Protein AF-A0A8S3DC86-F1 (afdb_monomer_lite)

Secondary structure (DSSP, 8-state):
---HHHHHHHHHHHHHHHHHHHHHHHHHHHHHHH----------TTS-TTS--TTSPP--HHHHTT-EETTTEEEEEETTEEEE-TT-

Radius of gyration: 29.21 Å; chains: 1; bounding box: 63×63×47 Å

Structure (mmCIF, N/CA/C/O backbone):
data_AF-A0A8S3DC86-F1
#
_entry.id   AF-A0A8S3DC86-F1
#
loop_
_atom_site.group_PDB
_atom_site.id
_atom_site.type_symbol
_atom_site.label_atom_id
_atom_site.label_alt_id
_atom_site.label_comp_id
_atom_site.label_asym_id
_atom_site.label_entity_id
_atom_site.label_seq_id
_atom_site.pdbx_PDB_ins_code
_atom_site.Cartn_x
_atom_site.Cartn_y
_atom_site.Cartn_z
_atom_site.occupancy
_atom_site.B_iso_or_equiv
_atom_site.auth_seq_id
_atom_site.auth_comp_id
_atom_site.auth_asym_id
_atom_site.auth_atom_id
_atom_site.pdbx_PDB_model_num
ATOM 1 N N . MET A 1 1 ? -42.898 45.410 32.895 1.00 50.66 1 MET A N 1
ATOM 2 C CA . MET A 1 1 ? -41.724 46.143 32.365 1.00 50.66 1 MET A CA 1
ATOM 3 C C . MET A 1 1 ? -40.528 45.188 32.304 1.00 50.66 1 MET A C 1
ATOM 5 O O . MET A 1 1 ? -39.904 44.936 33.325 1.00 50.66 1 MET A O 1
ATOM 9 N N . ARG A 1 2 ? -40.251 44.551 31.155 1.00 52.94 2 ARG A N 1
ATOM 10 C CA . ARG A 1 2 ? -39.079 43.661 31.015 1.00 52.94 2 ARG A CA 1
ATOM 11 C C . ARG A 1 2 ? -37.839 44.518 30.744 1.00 52.94 2 ARG A C 1
ATOM 13 O O . ARG A 1 2 ? -37.778 45.222 29.741 1.00 52.94 2 ARG A O 1
ATOM 20 N N . SER A 1 3 ? -36.900 44.497 31.688 1.00 58.50 3 SER A N 1
ATOM 21 C CA . SER A 1 3 ? -35.702 45.340 31.714 1.00 58.50 3 SER A CA 1
ATOM 22 C C . SER A 1 3 ? -34.815 45.116 30.482 1.00 58.50 3 SER A C 1
ATOM 24 O O . SER A 1 3 ? -34.260 44.029 30.289 1.00 58.50 3 SER A O 1
ATOM 26 N N . ARG A 1 4 ? -34.643 46.180 29.681 1.00 61.41 4 ARG A N 1
ATOM 27 C CA . ARG A 1 4 ? -33.752 46.269 28.505 1.00 61.41 4 ARG A CA 1
ATOM 28 C C . ARG A 1 4 ? -32.305 45.839 28.801 1.00 61.41 4 ARG A C 1
ATOM 30 O O . ARG A 1 4 ? -31.595 45.412 27.896 1.00 61.41 4 ARG A O 1
ATOM 37 N N . PHE A 1 5 ? -31.893 45.881 30.067 1.00 60.66 5 PHE A N 1
ATOM 38 C CA . PHE A 1 5 ? -30.561 45.494 30.525 1.00 60.66 5 PHE A CA 1
ATOM 39 C C . PHE A 1 5 ? -30.262 43.999 30.310 1.00 60.66 5 PHE A C 1
ATOM 41 O O . PHE A 1 5 ? -29.184 43.625 29.852 1.00 60.66 5 PHE A O 1
ATOM 48 N N . THR A 1 6 ? -31.251 43.132 30.546 1.00 60.22 6 THR A N 1
ATOM 49 C CA . THR A 1 6 ? -31.092 41.672 30.395 1.00 60.22 6 THR A CA 1
ATOM 50 C C . THR A 1 6 ? -30.983 41.225 28.934 1.00 60.22 6 THR A C 1
ATOM 52 O O . THR A 1 6 ? -30.321 40.233 28.628 1.00 60.22 6 THR A O 1
ATOM 55 N N . PHE A 1 7 ? -31.591 41.980 28.016 1.00 64.06 7 PHE A N 1
ATOM 56 C CA . PHE A 1 7 ? -31.550 41.711 26.581 1.00 64.06 7 PHE A CA 1
ATOM 57 C C . PHE A 1 7 ? -30.180 42.052 25.981 1.00 64.06 7 P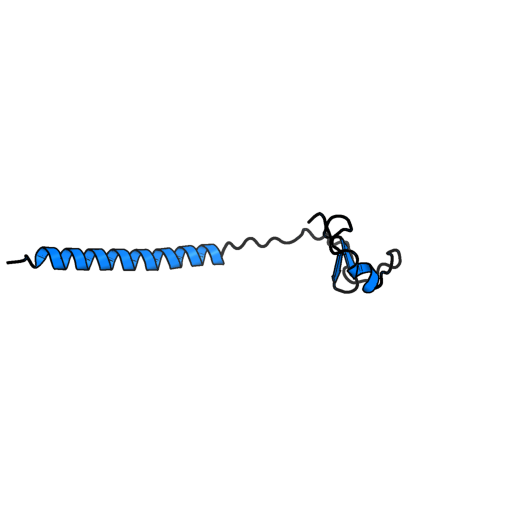HE A C 1
ATOM 59 O O . PHE A 1 7 ? -29.579 41.228 25.292 1.00 64.06 7 PHE A O 1
ATOM 66 N N . LEU A 1 8 ? -29.646 43.229 26.318 1.00 67.56 8 LEU A N 1
ATOM 67 C CA . LEU A 1 8 ? -28.348 43.696 25.825 1.00 67.56 8 LEU A CA 1
ATOM 68 C C . LEU A 1 8 ? -27.181 42.847 26.353 1.00 67.56 8 LEU A C 1
ATOM 70 O O . LEU A 1 8 ? -26.239 42.566 25.613 1.00 67.56 8 LEU A O 1
ATOM 74 N N . PHE A 1 9 ? -27.261 42.369 27.599 1.00 69.50 9 PHE A N 1
ATOM 75 C CA . PHE A 1 9 ? -26.259 41.462 28.169 1.00 69.50 9 PHE A CA 1
ATOM 76 C C . PHE A 1 9 ? -26.224 40.108 27.441 1.00 69.50 9 PHE A C 1
ATOM 78 O O . PHE A 1 9 ? -25.160 39.629 27.050 1.00 69.50 9 PHE A O 1
ATOM 85 N N . ARG A 1 10 ? -27.399 39.527 27.162 1.00 68.31 10 ARG A N 1
ATOM 86 C CA . ARG A 1 10 ? -27.515 38.285 26.380 1.00 68.31 10 ARG A CA 1
ATOM 87 C C . ARG A 1 10 ? -27.010 38.442 24.945 1.00 68.31 10 ARG A C 1
ATOM 89 O O . ARG A 1 10 ? -26.454 37.495 24.395 1.00 68.31 10 ARG A O 1
ATOM 96 N N . GLN A 1 11 ? -27.183 39.618 24.345 1.00 70.19 11 GLN A N 1
ATOM 97 C CA . GLN A 1 11 ? -26.702 39.907 22.995 1.00 70.19 11 GLN A CA 1
ATOM 98 C C . GLN A 1 11 ? -25.169 40.005 22.937 1.00 70.19 11 GLN A C 1
ATOM 100 O O . GLN A 1 11 ? -24.560 39.409 22.051 1.00 70.19 11 GLN A O 1
ATOM 105 N N . LYS A 1 12 ? -24.536 40.676 23.910 1.00 70.88 12 LYS A N 1
ATOM 106 C CA . LYS A 1 12 ? -23.067 40.759 24.002 1.00 70.88 12 LYS A CA 1
ATOM 107 C C . LYS A 1 12 ? -22.413 39.399 24.278 1.00 70.88 12 LYS A C 1
ATOM 109 O O . LYS A 1 12 ? -21.404 39.083 23.656 1.00 70.88 12 LYS A O 1
ATOM 114 N N . LEU A 1 13 ? -23.024 38.572 25.131 1.00 74.44 13 LEU A N 1
ATOM 115 C CA . LEU A 1 13 ? -22.520 37.230 25.449 1.00 74.44 13 LEU A CA 1
ATOM 116 C C . LEU A 1 13 ? -22.568 36.286 24.234 1.00 74.44 13 LEU A C 1
ATOM 118 O O . LEU A 1 13 ? -21.599 35.586 23.956 1.00 74.44 13 LEU A O 1
ATOM 122 N N . LYS A 1 14 ? -23.665 36.303 23.460 1.00 71.56 14 LYS A N 1
ATOM 123 C CA . LYS A 1 14 ? -23.770 35.513 22.220 1.00 71.56 14 LYS A CA 1
ATOM 124 C C . LYS A 1 14 ? -22.728 35.929 21.179 1.00 71.56 14 LYS A C 1
ATOM 126 O O . LYS A 1 14 ? -22.153 35.063 20.529 1.00 71.56 14 LYS A O 1
ATOM 131 N N . LEU A 1 15 ? -22.461 37.230 21.047 1.00 71.31 15 LEU A N 1
ATOM 132 C CA . LEU A 1 15 ? -21.467 37.742 20.102 1.00 71.31 15 LEU A CA 1
ATOM 133 C C . LEU A 1 15 ? -20.041 37.303 20.481 1.00 71.31 15 LEU A C 1
ATOM 135 O O . LEU A 1 15 ? -19.297 36.868 19.608 1.00 71.31 15 LEU A O 1
ATOM 139 N N . GLN A 1 16 ? -19.693 37.319 21.776 1.00 63.47 16 GLN A N 1
ATOM 140 C CA . GLN A 1 16 ? -18.387 36.846 22.262 1.00 63.47 16 GLN A CA 1
ATOM 141 C C . GLN A 1 16 ? -18.154 35.343 22.036 1.00 63.47 16 GLN A C 1
ATOM 143 O O . GLN A 1 16 ? -17.038 34.938 21.693 1.00 63.47 16 GLN A O 1
ATOM 148 N N . ILE A 1 17 ? -19.193 34.515 22.193 1.00 70.94 17 ILE A N 1
ATOM 149 C CA . ILE A 1 17 ? -19.111 33.059 21.972 1.00 70.94 17 ILE A CA 1
ATOM 150 C C . ILE A 1 17 ? -18.877 32.737 20.486 1.00 70.94 17 ILE A C 1
ATOM 152 O O . ILE A 1 17 ? -18.084 31.855 20.148 1.00 70.94 17 ILE A O 1
ATOM 156 N N . ILE A 1 18 ? -19.516 33.481 19.578 1.00 69.69 18 ILE A N 1
ATOM 157 C CA . ILE A 1 18 ? -19.336 33.293 18.131 1.00 69.69 18 ILE A CA 1
ATOM 158 C C . ILE A 1 18 ? -17.908 33.673 17.710 1.00 69.69 18 ILE A C 1
ATOM 160 O O . ILE A 1 18 ? -17.263 32.928 16.974 1.00 69.69 18 ILE A O 1
ATOM 164 N N . THR A 1 19 ? -17.373 34.789 18.215 1.00 65.50 19 THR A N 1
ATOM 165 C CA . THR A 1 19 ? -16.029 35.261 17.836 1.00 65.50 19 THR A CA 1
ATOM 166 C C . THR A 1 19 ? -14.901 34.355 18.334 1.00 65.50 19 THR A C 1
ATOM 168 O O . THR A 1 19 ? -13.900 34.186 17.636 1.00 65.50 19 THR A O 1
ATOM 171 N N . THR A 1 20 ? -15.059 33.736 19.508 1.00 67.75 20 THR A N 1
ATOM 172 C CA . THR A 1 20 ? -14.068 32.793 20.066 1.00 67.75 20 THR A CA 1
ATOM 173 C C . THR A 1 20 ? -14.080 31.448 19.340 1.00 67.75 20 THR A C 1
ATOM 175 O O . THR A 1 20 ? -13.023 30.871 19.093 1.00 67.75 20 THR A O 1
ATOM 178 N N . SER A 1 21 ? -15.254 30.987 18.903 1.00 67.81 21 SER A N 1
ATOM 179 C CA . SER A 1 21 ? -15.377 29.754 18.114 1.00 67.81 21 SER A CA 1
ATOM 180 C C . SER A 1 21 ? -14.709 29.880 16.739 1.00 67.81 21 SER A C 1
ATOM 182 O O . SER A 1 21 ? -14.032 28.958 16.284 1.00 67.81 21 SER A O 1
ATOM 184 N N . LEU A 1 22 ? -14.844 31.045 16.093 1.00 72.25 22 LEU A N 1
ATOM 185 C CA . LEU A 1 22 ? -14.265 31.291 14.770 1.00 72.25 22 LEU A CA 1
ATOM 186 C C . LEU A 1 22 ? -12.728 31.341 14.808 1.00 72.25 22 LEU A C 1
ATOM 188 O O . LEU A 1 22 ? -12.058 30.780 13.945 1.00 72.25 22 LEU A O 1
ATOM 192 N N . THR A 1 23 ? -12.165 31.989 15.829 1.00 74.56 23 THR A N 1
ATOM 193 C CA . THR A 1 23 ? -10.709 32.114 15.999 1.00 74.56 23 THR A CA 1
ATOM 194 C C . THR A 1 23 ? -10.058 30.790 16.398 1.00 74.56 23 THR A C 1
ATOM 196 O O . THR A 1 23 ? -9.013 30.445 15.847 1.00 74.56 23 THR A O 1
ATOM 199 N N . GLY A 1 24 ? -10.695 29.999 17.270 1.00 78.81 24 GLY A N 1
ATOM 200 C CA . GLY A 1 24 ? -10.205 28.667 17.641 1.00 78.81 24 GLY A CA 1
ATOM 201 C C . GLY A 1 24 ? -10.090 27.710 16.448 1.00 78.81 24 GLY A C 1
ATOM 202 O O . GLY A 1 24 ? -9.068 27.040 16.291 1.00 78.81 24 GLY A O 1
ATOM 203 N N . GLY A 1 25 ? -11.094 27.698 15.563 1.00 80.62 25 GLY A N 1
ATOM 204 C CA . GLY A 1 25 ? -11.086 26.855 14.362 1.00 80.62 25 GLY A CA 1
ATOM 205 C C . GLY A 1 25 ? -9.960 27.200 13.383 1.00 80.62 25 GLY A C 1
ATOM 206 O O . GLY A 1 25 ? -9.302 26.301 12.860 1.00 80.62 25 GLY A O 1
ATOM 207 N N . LEU A 1 26 ? -9.682 28.492 13.180 1.00 86.50 26 LEU A N 1
ATOM 208 C CA . LEU A 1 26 ? -8.607 28.943 12.289 1.00 86.50 26 LEU A CA 1
ATOM 209 C C . LEU 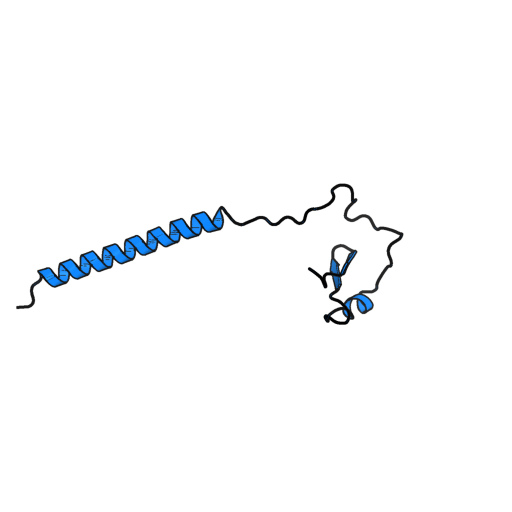A 1 26 ? -7.217 28.550 12.809 1.00 86.50 26 LEU A C 1
ATOM 211 O O . LEU A 1 26 ? -6.387 28.073 12.037 1.00 86.50 26 LEU A O 1
ATOM 215 N N . VAL A 1 27 ? -6.970 28.699 14.114 1.00 89.06 27 VAL A N 1
ATOM 216 C CA . VAL A 1 27 ? -5.681 28.332 14.724 1.00 89.06 27 VAL A CA 1
ATOM 217 C C . VAL A 1 27 ? -5.465 26.818 14.679 1.00 89.06 27 VAL A C 1
ATOM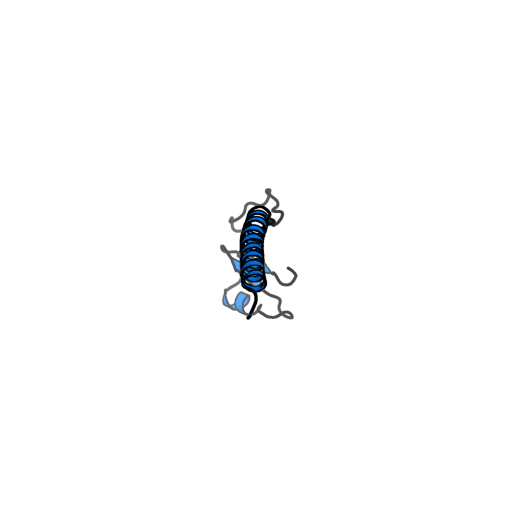 219 O O . VAL A 1 27 ? -4.398 26.365 14.263 1.00 89.06 27 VAL A O 1
ATOM 222 N N . ALA A 1 28 ? -6.480 26.028 15.040 1.00 83.62 28 ALA A N 1
ATOM 223 C CA . ALA A 1 28 ? -6.399 24.570 14.986 1.00 83.62 28 ALA A CA 1
ATOM 224 C C . ALA A 1 28 ? -6.176 24.058 13.552 1.00 83.62 28 ALA A C 1
ATOM 226 O O . ALA A 1 28 ? -5.309 23.212 13.328 1.00 83.62 28 ALA A O 1
ATOM 227 N N . GLY A 1 29 ? -6.897 24.615 12.571 1.00 86.19 29 GLY A N 1
ATOM 228 C CA . GLY A 1 29 ? -6.722 24.282 11.157 1.00 86.19 29 GLY A CA 1
ATOM 229 C C . GLY A 1 29 ? -5.324 24.621 10.631 1.00 86.19 29 GLY A C 1
ATOM 230 O O . GLY A 1 29 ? -4.720 23.814 9.923 1.00 86.19 29 GLY A O 1
ATOM 231 N N . TYR A 1 30 ? -4.770 25.772 11.024 1.00 90.06 30 TYR A N 1
ATOM 232 C CA . TYR A 1 30 ? -3.414 26.176 10.644 1.00 90.06 30 TYR A CA 1
ATOM 233 C C . TYR A 1 30 ? -2.340 25.238 11.216 1.00 90.06 30 TYR A C 1
ATOM 235 O O . TYR A 1 30 ? -1.451 24.800 10.484 1.00 90.06 30 TYR A O 1
ATOM 243 N N . ILE A 1 31 ? -2.445 24.872 12.499 1.00 87.81 31 ILE A N 1
ATOM 244 C CA . ILE A 1 31 ? -1.536 23.910 13.140 1.00 87.81 31 ILE A CA 1
ATOM 245 C C . ILE A 1 31 ? -1.643 22.550 12.436 1.00 87.81 31 ILE A C 1
ATOM 247 O O . ILE A 1 31 ? -0.635 22.010 11.984 1.00 87.81 31 ILE A O 1
ATOM 251 N N . PHE A 1 32 ? -2.853 22.023 12.250 1.00 85.00 32 PHE A N 1
ATOM 252 C CA . PHE A 1 32 ? -3.050 20.728 11.596 1.00 85.00 32 PHE A CA 1
ATOM 253 C C . PHE A 1 32 ? -2.492 20.692 10.164 1.00 85.00 32 PHE A C 1
ATOM 255 O O . PHE A 1 32 ? -1.877 19.707 9.760 1.00 85.00 32 PHE A O 1
ATOM 262 N N . SER A 1 33 ? -2.647 21.778 9.400 1.00 82.62 33 SER A N 1
ATOM 263 C CA . SER A 1 33 ? -2.088 21.871 8.047 1.00 82.62 33 SER A CA 1
ATOM 264 C C . SER A 1 33 ? -0.560 21.898 8.031 1.00 82.62 33 SER A C 1
ATOM 266 O O . SER A 1 33 ? 0.036 21.408 7.073 1.00 82.62 33 SER A O 1
ATOM 268 N N . LYS A 1 34 ? 0.077 22.487 9.048 1.00 84.38 34 LYS A N 1
ATOM 269 C CA . LYS A 1 34 ? 1.534 22.644 9.106 1.00 84.38 34 LYS A CA 1
ATOM 270 C C . LYS A 1 34 ? 2.247 21.390 9.615 1.00 84.38 34 LYS A C 1
ATOM 272 O O . LYS A 1 34 ? 3.356 21.112 9.178 1.00 84.38 34 LYS A O 1
ATOM 277 N N . TYR A 1 35 ? 1.615 20.639 10.514 1.00 81.06 35 TYR A N 1
ATOM 278 C CA . TYR A 1 35 ? 2.226 19.493 11.195 1.00 81.06 35 TYR A CA 1
ATOM 279 C C . TYR A 1 35 ? 1.744 18.137 10.670 1.00 81.06 35 TYR A C 1
ATOM 281 O O . TYR A 1 35 ? 1.758 17.159 11.412 1.00 81.06 35 TYR A O 1
ATOM 289 N N . LYS A 1 36 ? 1.327 18.046 9.399 1.00 74.06 36 LYS A N 1
ATOM 290 C CA . LYS A 1 36 ? 1.047 16.742 8.783 1.00 74.06 36 LYS A CA 1
ATOM 291 C C . LYS A 1 36 ? 2.329 15.896 8.816 1.00 74.06 36 LYS A C 1
ATOM 293 O O . LYS A 1 36 ? 3.303 16.297 8.177 1.00 74.06 36 LYS A O 1
ATOM 298 N N . PRO A 1 37 ? 2.365 14.762 9.539 1.00 72.12 37 PRO A N 1
ATOM 299 C CA . PRO A 1 37 ? 3.543 13.913 9.551 1.00 72.12 37 PRO A CA 1
ATOM 300 C C . PRO A 1 37 ? 3.711 13.315 8.156 1.00 72.12 37 PRO A C 1
ATOM 302 O O . PRO A 1 37 ? 2.842 12.589 7.670 1.00 72.12 37 PRO A O 1
ATOM 305 N N . ILE A 1 38 ? 4.814 13.651 7.494 1.00 69.62 38 ILE A N 1
ATOM 306 C CA . ILE A 1 38 ? 5.189 12.996 6.248 1.00 69.62 38 ILE A CA 1
ATOM 307 C C . ILE A 1 38 ? 5.859 11.683 6.647 1.00 69.62 38 ILE A C 1
ATOM 309 O O . ILE A 1 38 ? 7.026 11.660 7.025 1.00 69.62 38 ILE A O 1
ATOM 313 N N . VAL A 1 39 ? 5.092 10.595 6.624 1.00 74.75 39 VAL A N 1
ATOM 314 C CA . VAL A 1 39 ? 5.635 9.244 6.772 1.00 74.75 39 VAL A CA 1
ATOM 315 C C . VAL A 1 39 ? 6.222 8.822 5.429 1.00 74.75 39 VAL A C 1
ATOM 317 O O . VAL A 1 39 ? 5.519 8.372 4.528 1.00 74.75 39 VAL A O 1
ATOM 320 N N . HIS A 1 40 ? 7.522 9.042 5.255 1.00 63.66 40 HIS A N 1
ATOM 321 C CA . HIS A 1 40 ? 8.264 8.391 4.184 1.00 63.66 40 HIS A CA 1
ATOM 322 C C . HIS A 1 40 ? 8.583 6.963 4.629 1.00 63.66 40 HIS A C 1
ATOM 324 O O . HIS A 1 40 ? 9.039 6.758 5.752 1.00 63.66 40 HIS A O 1
ATOM 330 N 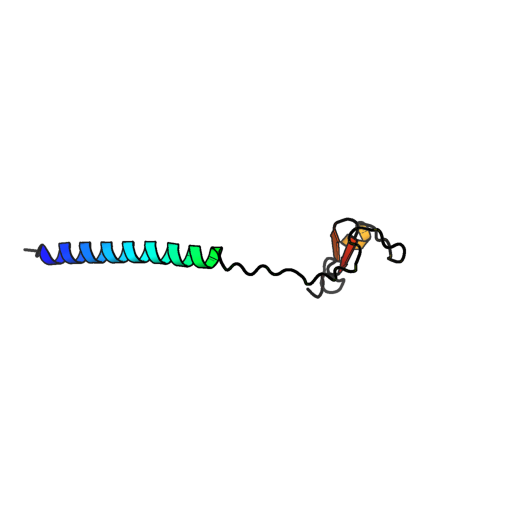N . ALA A 1 41 ? 8.339 5.976 3.768 1.00 72.88 41 ALA A N 1
ATOM 331 C CA . ALA A 1 41 ? 8.955 4.671 3.956 1.00 72.88 41 ALA A CA 1
ATOM 332 C C . ALA A 1 41 ? 10.477 4.847 3.822 1.00 72.88 41 ALA A C 1
ATOM 334 O O . ALA A 1 41 ? 10.931 5.488 2.871 1.00 72.88 41 ALA A O 1
ATOM 335 N N . GLU A 1 42 ? 11.245 4.324 4.780 1.00 68.50 42 GLU A N 1
ATOM 336 C CA . GLU A 1 42 ? 12.708 4.261 4.710 1.00 68.50 42 GLU A CA 1
ATOM 337 C C . GLU A 1 42 ? 13.080 3.443 3.463 1.00 68.50 42 GLU A C 1
ATOM 339 O O . GLU A 1 42 ? 12.881 2.229 3.420 1.00 68.50 42 GLU A O 1
ATOM 344 N N . ALA A 1 43 ? 13.530 4.116 2.405 1.00 65.12 43 ALA A N 1
ATOM 345 C CA . ALA A 1 43 ? 13.955 3.466 1.175 1.00 65.12 43 ALA A CA 1
ATOM 346 C C . ALA A 1 43 ? 15.479 3.335 1.192 1.00 65.12 43 ALA A C 1
ATOM 348 O O . ALA A 1 43 ? 16.186 4.341 1.254 1.00 65.12 43 ALA A O 1
ATOM 349 N N . ASP A 1 44 ? 15.984 2.104 1.109 1.00 74.81 44 ASP A N 1
ATOM 350 C CA . ASP A 1 44 ? 17.402 1.854 0.864 1.00 74.81 44 ASP A CA 1
ATOM 351 C C . ASP A 1 44 ? 17.772 2.388 -0.531 1.00 74.81 44 ASP A C 1
ATOM 353 O O . ASP A 1 44 ? 17.337 1.874 -1.564 1.00 74.81 44 ASP A O 1
ATOM 357 N N . ILE A 1 45 ? 18.562 3.463 -0.550 1.00 66.69 45 ILE A N 1
ATOM 358 C CA . ILE A 1 45 ? 18.957 4.208 -1.754 1.00 66.69 45 ILE A CA 1
ATOM 359 C C . ILE A 1 45 ? 19.869 3.359 -2.666 1.00 66.69 45 ILE A C 1
ATOM 361 O O . ILE A 1 45 ? 20.047 3.687 -3.839 1.00 66.69 45 ILE A O 1
ATOM 365 N N . SER A 1 46 ? 20.428 2.247 -2.170 1.00 70.31 46 SER A N 1
ATOM 366 C CA . SER A 1 46 ? 21.294 1.363 -2.963 1.00 70.31 46 SER A CA 1
ATOM 367 C C . SER A 1 46 ? 20.542 0.511 -3.994 1.00 70.31 46 SER A C 1
ATOM 369 O O . SER A 1 46 ? 21.152 -0.010 -4.933 1.00 70.31 46 SER A O 1
ATOM 371 N N . VAL A 1 47 ? 19.217 0.394 -3.872 1.00 69.81 47 VAL A N 1
ATOM 372 C CA . VAL A 1 47 ? 18.401 -0.409 -4.783 1.00 69.81 47 VAL A CA 1
ATOM 373 C C . VAL A 1 47 ? 18.020 0.429 -6.000 1.00 69.81 47 VAL A C 1
ATOM 375 O O . VAL A 1 47 ? 17.262 1.393 -5.904 1.00 69.81 47 VAL A O 1
ATOM 378 N N . LYS A 1 48 ? 18.509 0.045 -7.184 1.00 68.75 48 LYS A N 1
ATOM 379 C CA . LYS A 1 48 ? 18.021 0.603 -8.452 1.00 68.75 48 LYS A CA 1
ATOM 380 C C . LYS A 1 48 ? 16.532 0.290 -8.617 1.00 68.75 48 LYS A C 1
ATOM 382 O O . LYS A 1 48 ? 16.149 -0.824 -8.965 1.00 68.75 48 LYS A O 1
ATOM 387 N N . VAL A 1 49 ? 15.685 1.285 -8.372 1.00 70.44 49 VAL A N 1
ATOM 388 C CA . VAL A 1 49 ? 14.232 1.151 -8.499 1.00 70.44 49 VAL A CA 1
ATOM 389 C C . VAL A 1 49 ? 13.829 1.212 -9.973 1.00 70.44 49 VAL A C 1
ATOM 391 O O . VAL A 1 49 ? 14.210 2.134 -10.691 1.00 70.44 49 VAL A O 1
ATOM 394 N N . GLY A 1 50 ? 13.019 0.249 -10.414 1.00 71.50 50 GLY A N 1
ATOM 395 C CA . GLY A 1 50 ? 12.424 0.228 -11.755 1.00 71.50 50 GLY A CA 1
ATOM 396 C C . GLY A 1 50 ? 13.229 -0.519 -12.821 1.00 71.50 50 GLY A C 1
ATOM 397 O O . GLY A 1 50 ? 12.743 -0.654 -13.940 1.00 71.50 50 GLY A O 1
ATOM 398 N N . GLU A 1 51 ? 14.418 -1.035 -12.499 1.00 80.50 51 GLU A N 1
ATOM 399 C CA . GLU A 1 51 ? 15.112 -1.988 -13.371 1.00 80.50 51 GLU A CA 1
ATOM 400 C C . GLU A 1 51 ? 14.573 -3.404 -13.112 1.00 80.50 51 GLU A C 1
ATOM 402 O O . GLU A 1 51 ? 14.350 -3.802 -11.966 1.00 80.50 51 GLU A O 1
ATOM 407 N N . ARG A 1 52 ? 14.335 -4.174 -14.179 1.00 82.00 52 ARG A N 1
ATOM 408 C CA . ARG A 1 52 ? 13.826 -5.542 -14.055 1.00 82.00 52 ARG A CA 1
ATOM 409 C C . ARG A 1 52 ? 14.907 -6.439 -13.459 1.00 82.00 52 ARG A C 1
ATOM 411 O O . ARG A 1 52 ? 15.966 -6.630 -14.053 1.00 82.00 52 ARG A O 1
ATOM 418 N N . ILE A 1 53 ? 14.612 -7.042 -12.313 1.00 86.31 53 ILE A N 1
ATOM 419 C CA . ILE A 1 53 ? 15.513 -7.986 -11.654 1.00 86.31 53 ILE A CA 1
ATOM 420 C C . ILE A 1 53 ? 15.300 -9.366 -12.287 1.00 86.31 53 ILE A C 1
ATOM 422 O O . ILE A 1 53 ? 14.287 -10.019 -12.045 1.00 86.31 53 ILE A O 1
ATOM 426 N N . SER A 1 54 ? 16.245 -9.810 -13.117 1.00 86.38 54 SER A N 1
ATOM 427 C CA . SER A 1 54 ? 16.142 -11.065 -13.884 1.00 86.38 54 SER A CA 1
ATOM 428 C C . SER A 1 54 ? 16.074 -12.331 -13.025 1.00 86.38 54 SER A C 1
ATOM 430 O O . SER A 1 54 ? 15.644 -13.373 -13.511 1.00 86.38 54 SER A O 1
ATOM 432 N N . THR A 1 55 ? 16.482 -12.251 -11.759 1.00 90.12 55 THR A N 1
ATOM 433 C CA . THR A 1 55 ? 16.432 -13.364 -10.805 1.00 90.12 55 THR A CA 1
ATOM 434 C C . THR A 1 55 ? 15.075 -13.518 -10.119 1.00 90.12 55 THR A C 1
ATOM 436 O O . THR A 1 55 ? 14.858 -14.526 -9.449 1.00 90.12 55 THR A O 1
ATOM 439 N N . LEU A 1 56 ? 14.159 -12.551 -10.268 1.00 89.88 56 LEU A N 1
ATOM 440 C CA . LEU A 1 56 ? 12.835 -12.624 -9.658 1.00 89.88 56 LEU A CA 1
ATOM 441 C C . LEU A 1 56 ? 11.834 -13.382 -10.543 1.00 89.88 56 LEU A C 1
ATOM 443 O O . LEU A 1 56 ? 11.872 -13.275 -11.773 1.00 89.88 56 LEU A O 1
ATOM 447 N N . PRO A 1 57 ? 10.900 -14.129 -9.926 1.00 92.19 57 PRO A N 1
ATOM 448 C CA . PRO A 1 57 ? 9.835 -14.798 -10.654 1.00 92.19 57 PRO A CA 1
ATOM 449 C C . PRO A 1 57 ? 8.927 -13.787 -11.359 1.00 9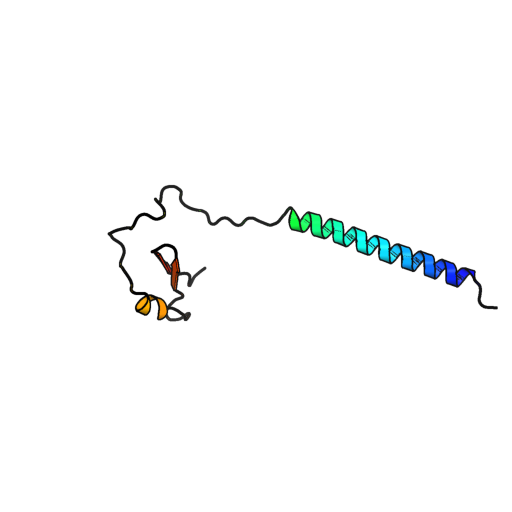2.19 57 PRO A C 1
ATOM 451 O O . PRO A 1 57 ? 8.663 -12.691 -10.865 1.00 92.19 57 PRO A O 1
ATOM 454 N N . THR A 1 58 ? 8.432 -14.178 -12.531 1.00 93.38 58 THR A N 1
ATOM 455 C CA . THR A 1 58 ? 7.428 -13.414 -13.277 1.00 93.38 58 THR A CA 1
ATOM 456 C C . THR A 1 58 ? 6.061 -14.031 -13.029 1.00 93.38 58 THR A C 1
ATOM 458 O O . THR A 1 58 ? 5.889 -15.229 -13.240 1.00 93.38 58 THR A O 1
ATOM 461 N N . TYR A 1 59 ? 5.098 -13.207 -12.623 1.00 95.00 59 TYR A N 1
ATOM 462 C CA . TYR A 1 59 ? 3.719 -13.625 -12.393 1.00 95.00 59 TYR A CA 1
ATOM 463 C C . TYR A 1 59 ? 2.785 -12.993 -13.418 1.00 95.00 59 TYR A C 1
ATOM 465 O O . TYR A 1 59 ? 2.936 -11.832 -13.803 1.00 95.00 59 TYR A O 1
ATOM 473 N N . SER A 1 60 ? 1.785 -13.756 -13.840 1.00 96.12 60 SER A N 1
ATOM 474 C CA . SER A 1 60 ? 0.667 -13.250 -14.630 1.00 96.12 60 SER A CA 1
ATOM 475 C C . SER A 1 60 ? -0.316 -12.473 -13.753 1.00 96.12 60 SER A C 1
ATOM 477 O O . SER A 1 60 ? -0.498 -12.771 -12.571 1.00 96.12 60 SER A O 1
ATOM 479 N N . MET A 1 61 ? -1.052 -11.530 -14.348 1.00 95.31 61 MET A N 1
ATOM 480 C CA . MET A 1 61 ? -2.110 -10.807 -13.626 1.00 95.31 61 MET A CA 1
ATOM 481 C C . MET A 1 61 ? -3.179 -11.746 -13.052 1.00 95.31 61 MET A C 1
ATOM 483 O O . MET A 1 61 ? -3.728 -11.482 -11.986 1.00 95.31 61 MET A O 1
ATOM 487 N N . THR A 1 62 ? -3.445 -12.874 -13.716 1.00 97.12 62 THR A N 1
ATOM 488 C CA . THR A 1 62 ? -4.366 -13.906 -13.225 1.00 97.12 62 THR A CA 1
ATOM 489 C C . THR A 1 62 ? -3.860 -14.632 -11.982 1.00 97.12 62 THR A C 1
ATOM 491 O O . THR A 1 62 ? -4.671 -15.118 -11.199 1.00 97.12 62 THR A O 1
ATOM 494 N N . GLU A 1 63 ? -2.546 -14.735 -11.782 1.00 96.81 63 GLU A N 1
ATOM 495 C CA . GLU A 1 63 ? -1.962 -15.301 -10.561 1.00 96.81 63 GLU A CA 1
ATOM 496 C C . GLU A 1 63 ? -1.978 -14.284 -9.426 1.00 96.81 63 GLU A C 1
ATOM 498 O O . GLU A 1 63 ? -2.401 -14.619 -8.319 1.00 96.81 63 GLU A O 1
ATOM 503 N N . VAL A 1 64 ? -1.619 -13.031 -9.717 1.00 96.50 64 VAL A N 1
ATOM 504 C CA . VAL A 1 64 ? -1.684 -11.934 -8.740 1.00 96.50 64 VAL A CA 1
ATOM 505 C C . VAL A 1 64 ? -3.113 -11.772 -8.214 1.00 96.50 64 VAL A C 1
ATOM 507 O O . VAL A 1 64 ? -3.322 -11.715 -7.008 1.00 96.50 64 VAL A O 1
ATOM 510 N N . ALA A 1 65 ? -4.120 -11.830 -9.092 1.00 96.38 65 ALA A N 1
ATOM 511 C CA . ALA A 1 65 ? -5.531 -11.695 -8.721 1.00 96.38 65 ALA A CA 1
ATOM 512 C C . ALA A 1 65 ? -6.065 -12.791 -7.775 1.00 96.38 65 ALA A C 1
ATOM 514 O O . ALA A 1 65 ? -7.165 -12.650 -7.247 1.00 96.38 65 ALA A O 1
ATOM 515 N N . LYS A 1 66 ? -5.326 -13.886 -7.544 1.00 97.31 66 LYS A N 1
ATOM 516 C CA . LYS A 1 66 ? -5.711 -14.927 -6.571 1.00 97.31 66 LYS A CA 1
ATOM 517 C C . LYS A 1 66 ? -5.378 -14.545 -5.123 1.00 97.31 66 LYS A C 1
ATOM 519 O O . LYS A 1 66 ? -5.887 -15.193 -4.209 1.00 97.31 66 LYS A O 1
ATOM 524 N N . HIS A 1 67 ? -4.546 -13.526 -4.923 1.00 96.94 67 HIS A N 1
ATOM 525 C CA . HIS A 1 67 ? -3.988 -13.114 -3.636 1.00 96.94 67 HIS A CA 1
ATOM 526 C C . HIS A 1 67 ? -4.732 -11.873 -3.120 1.00 96.94 67 HIS A C 1
ATOM 528 O O . HIS A 1 67 ? -4.221 -10.754 -3.125 1.00 96.94 67 HIS A O 1
ATOM 534 N N . THR A 1 68 ? -5.996 -12.078 -2.736 1.00 95.25 68 THR A N 1
ATOM 535 C CA . THR A 1 68 ? -6.919 -11.019 -2.281 1.00 95.25 68 THR A CA 1
ATOM 536 C C . THR A 1 68 ? -7.506 -11.293 -0.895 1.00 95.25 68 THR A C 1
ATOM 538 O O . THR A 1 68 ? -8.515 -10.698 -0.523 1.00 95.25 68 THR A O 1
ATOM 541 N N . THR A 1 69 ? -6.949 -12.248 -0.152 1.00 94.94 69 THR A N 1
ATOM 542 C CA . THR A 1 69 ? -7.484 -12.713 1.138 1.00 94.94 69 THR A CA 1
ATOM 543 C C . THR A 1 69 ? -6.341 -12.987 2.093 1.00 94.94 69 THR A C 1
ATOM 545 O O . THR A 1 69 ? -5.316 -13.497 1.651 1.00 94.94 69 THR A O 1
ATOM 548 N N . THR A 1 70 ? -6.548 -12.793 3.393 1.00 92.75 70 THR A N 1
ATOM 549 C CA . THR A 1 70 ? -5.512 -12.988 4.420 1.00 92.75 70 THR A CA 1
ATOM 550 C C . THR A 1 70 ? -4.813 -14.354 4.352 1.00 92.75 70 THR A C 1
ATOM 552 O O . THR A 1 70 ? -3.600 -14.412 4.493 1.00 92.75 70 THR A O 1
ATOM 555 N N . GLU A 1 71 ? -5.537 -15.446 4.074 1.00 94.00 71 GLU A N 1
ATOM 556 C CA . GLU A 1 71 ? -4.955 -16.802 3.984 1.00 94.00 71 GLU A CA 1
ATOM 557 C C . GLU A 1 71 ? -4.023 -16.997 2.782 1.00 94.00 71 GLU A C 1
ATOM 559 O O . GLU A 1 71 ? -3.078 -17.778 2.840 1.00 94.00 71 GLU A O 1
ATOM 564 N N . LYS A 1 72 ? -4.305 -16.298 1.680 1.00 94.06 72 LYS A N 1
ATOM 565 C CA . LYS A 1 72 ? -3.519 -16.364 0.441 1.00 94.06 72 LYS A CA 1
ATOM 566 C C . LYS A 1 72 ? -2.490 -15.243 0.350 1.00 94.06 72 LYS A C 1
ATOM 568 O O . LYS A 1 72 ? -1.649 -15.289 -0.529 1.00 94.06 72 LYS A O 1
ATOM 573 N N . GLY A 1 73 ? -2.570 -14.255 1.233 1.00 95.50 73 GLY A N 1
ATOM 574 C CA . GLY A 1 73 ? -1.852 -12.996 1.137 1.00 95.50 73 GLY A CA 1
ATOM 575 C C . GLY A 1 73 ? -2.575 -11.956 0.276 1.00 95.50 73 GLY A C 1
ATOM 576 O O . GLY A 1 73 ? -3.445 -12.279 -0.539 1.00 95.50 73 GLY A O 1
ATOM 577 N N . TYR A 1 74 ? -2.219 -10.691 0.488 1.00 96.56 74 TYR A N 1
ATOM 578 C CA . TYR A 1 74 ? -2.640 -9.541 -0.308 1.00 96.56 74 TYR A CA 1
ATOM 579 C C . TYR A 1 74 ? -1.493 -9.127 -1.216 1.00 96.56 74 TYR A C 1
ATOM 581 O O . TYR A 1 74 ? -0.477 -8.622 -0.738 1.00 96.56 74 TYR A O 1
ATOM 589 N N . TRP A 1 75 ? -1.643 -9.342 -2.522 1.00 96.81 75 TRP A N 1
ATOM 590 C CA . TRP A 1 75 ? -0.630 -8.935 -3.494 1.00 96.81 75 TRP A CA 1
ATOM 591 C C . TRP A 1 75 ? -1.080 -7.724 -4.307 1.00 96.81 75 TRP A C 1
ATOM 593 O O . TRP A 1 75 ? -2.240 -7.605 -4.704 1.00 96.81 75 TRP A O 1
ATOM 603 N N . LEU A 1 76 ? -0.132 -6.836 -4.594 1.00 94.19 76 LEU A N 1
ATOM 604 C CA . LEU A 1 76 ? -0.322 -5.625 -5.382 1.00 94.19 76 LEU A CA 1
ATOM 605 C C . LEU A 1 76 ? 0.635 -5.622 -6.574 1.00 94.19 76 LEU A C 1
ATOM 607 O O . LEU A 1 76 ? 1.835 -5.826 -6.412 1.00 94.19 76 LEU A O 1
ATOM 611 N N . ALA A 1 77 ? 0.115 -5.328 -7.765 1.00 93.88 77 ALA A N 1
ATOM 612 C CA . ALA A 1 77 ? 0.935 -5.039 -8.936 1.00 93.88 77 ALA A CA 1
ATOM 613 C C . ALA A 1 77 ? 1.118 -3.520 -9.087 1.00 93.88 77 ALA A C 1
ATOM 615 O O . ALA A 1 77 ? 0.137 -2.780 -9.179 1.00 93.88 77 ALA A O 1
ATOM 616 N N . TYR A 1 78 ? 2.363 -3.044 -9.131 1.00 90.69 78 TYR A N 1
ATOM 617 C CA . TYR A 1 78 ? 2.683 -1.625 -9.316 1.00 90.69 78 TYR A CA 1
ATOM 618 C C . TYR A 1 78 ? 4.006 -1.460 -10.066 1.00 90.69 78 TYR A C 1
ATOM 620 O O . TYR A 1 78 ? 4.992 -2.097 -9.720 1.00 90.69 78 TYR A O 1
ATOM 628 N N . LYS A 1 79 ? 4.036 -0.594 -11.091 1.00 87.50 79 LYS A N 1
ATOM 629 C CA . LYS A 1 79 ? 5.242 -0.282 -11.890 1.00 87.50 79 LYS A CA 1
ATOM 630 C C . LYS A 1 79 ? 6.062 -1.525 -12.302 1.00 87.50 79 LYS A C 1
ATOM 632 O O . LYS A 1 79 ? 7.264 -1.569 -12.076 1.00 87.50 79 LYS A O 1
ATOM 637 N N . ASP A 1 80 ? 5.397 -2.513 -12.907 1.00 85.75 80 ASP A N 1
ATOM 638 C CA . ASP A 1 80 ? 5.991 -3.783 -13.383 1.00 85.75 80 ASP A CA 1
ATOM 639 C C . ASP A 1 80 ? 6.535 -4.720 -12.276 1.00 85.75 80 ASP A C 1
ATOM 641 O O . ASP A 1 80 ? 7.167 -5.733 -12.564 1.00 85.75 80 ASP A O 1
ATOM 645 N N . GLY A 1 81 ? 6.259 -4.416 -11.002 1.00 89.69 81 GLY A N 1
ATOM 646 C CA . GLY A 1 81 ? 6.561 -5.266 -9.849 1.00 89.69 81 GLY A CA 1
ATOM 647 C C . GLY A 1 81 ? 5.308 -5.868 -9.210 1.00 89.69 81 GLY A C 1
ATOM 648 O O . GLY A 1 81 ? 4.212 -5.311 -9.315 1.00 89.69 81 GLY A O 1
ATOM 649 N N . VAL A 1 82 ? 5.486 -6.994 -8.515 1.00 94.00 82 VAL A N 1
ATOM 650 C CA . VAL A 1 82 ? 4.469 -7.632 -7.665 1.00 94.00 82 VAL A CA 1
ATOM 651 C C . VAL A 1 82 ? 4.964 -7.602 -6.224 1.00 94.00 82 VAL A C 1
ATOM 653 O O . VAL A 1 82 ? 6.096 -8.000 -5.952 1.00 94.00 82 VAL A O 1
ATOM 656 N N . TYR A 1 83 ? 4.119 -7.125 -5.316 1.00 92.50 83 TYR A N 1
ATOM 657 C CA . TYR A 1 83 ? 4.453 -6.899 -3.914 1.00 92.50 83 TYR A CA 1
ATOM 658 C C . TYR A 1 83 ? 3.465 -7.628 -3.016 1.00 92.50 83 TYR A C 1
ATOM 660 O O . TYR A 1 83 ? 2.259 -7.482 -3.198 1.00 92.50 83 TYR A O 1
ATOM 668 N N . ASP A 1 84 ? 3.974 -8.362 -2.030 1.00 94.25 84 ASP A N 1
ATOM 669 C CA . ASP A 1 84 ? 3.164 -8.892 -0.936 1.00 94.25 84 ASP A CA 1
ATOM 670 C C . ASP A 1 84 ? 3.077 -7.835 0.170 1.00 94.25 84 ASP A C 1
ATOM 672 O O . ASP A 1 84 ? 4.093 -7.418 0.726 1.00 94.25 84 ASP A O 1
ATOM 676 N N . ILE A 1 85 ? 1.862 -7.373 0.449 1.00 94.12 85 ILE A N 1
ATOM 6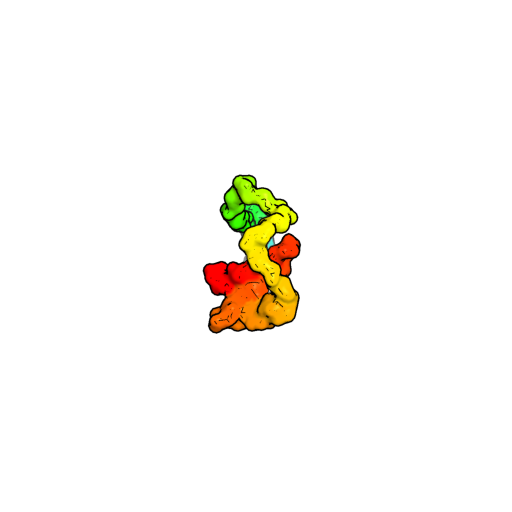77 C CA . ILE A 1 85 ? 1.576 -6.331 1.442 1.00 94.12 85 ILE A CA 1
ATOM 678 C C . ILE A 1 85 ? 0.798 -6.883 2.641 1.00 94.12 85 ILE A C 1
ATOM 680 O O . ILE A 1 85 ? 0.215 -6.119 3.398 1.00 94.12 85 ILE A O 1
ATOM 684 N N . THR A 1 86 ? 0.766 -8.205 2.829 1.00 94.50 86 THR A N 1
ATOM 685 C CA . THR A 1 86 ? -0.071 -8.850 3.856 1.00 94.50 86 THR A CA 1
ATOM 686 C C . THR A 1 86 ? 0.251 -8.397 5.280 1.00 94.50 86 THR A C 1
ATOM 688 O O . THR A 1 86 ? -0.637 -8.355 6.126 1.00 94.50 86 THR A O 1
ATOM 691 N N . SER A 1 87 ? 1.517 -8.083 5.555 1.00 89.94 87 SER A N 1
ATOM 692 C CA . SER A 1 87 ? 2.014 -7.722 6.887 1.00 89.94 87 SER A CA 1
ATOM 693 C C . SER A 1 87 ? 2.197 -6.216 7.110 1.00 89.94 87 SER A C 1
ATOM 695 O O . SER A 1 87 ? 2.784 -5.843 8.125 1.00 89.94 87 SER A O 1
ATOM 697 N N . TYR A 1 88 ? 1.787 -5.376 6.155 1.00 82.06 88 TYR A N 1
ATOM 698 C CA . TYR A 1 88 ? 1.850 -3.916 6.262 1.00 82.06 88 TYR A CA 1
ATOM 699 C C . TYR A 1 88 ? 0.532 -3.361 6.807 1.00 82.06 88 TYR A C 1
ATOM 701 O O . TYR A 1 88 ? 0.588 -2.530 7.740 1.00 82.06 88 TYR A O 1
#

pLDDT: mean 80.73, std 12.52, range [50.66, 97.31]

Sequence (88 aa):
MRSRFTFLFRQKLKLQIITTSLTGGLVAGYIFSKYKPIVHAEADISVKVGERISTLPTYSMTEVAKHTTTEKGYWLAYKDGVYDITSY

InterPro domains:
  IPR036400 Cytochrome b5-like heme/steroid binding domain superfamily [G3DSA:3.10.120.10] (54-88)
  IPR036400 Cytochrome b5-like heme/steroid binding domain superfamily [SSF55856] (56-88)

Foldseek 3Di:
DPDPVVVVVVVVVVVVVVVVVVVVVVVVVVVCVVPDDPDDDPDDPPDPPLDDDPPDDDDDPVVLVVAVDLVNFHWDDDNRDIDGPSPD

Organism: NCBI:txid392030